Protein AF-0000000086525445 (afdb_homodimer)

Secondary structure (DSSP, 8-state):
--HHHHHHHHHHHHHHHH--S--S--S-HHHHEEEEEHHHHHHHHHHHHHHHHHHHHHHH--/--HHHHHHHHHHHHHHHH--S--S--S-HHHHEEEEEHHHHHHHHHHHHHHHHHHHHHHH--

Sequence (124 aa):
MNKGEFEMLLFAIARIHLNIDTLETRYSDRLDFHDCAVWCIRAALTAAYDAGVIDGRRNASKMNKGEFEMLLFAIARIHLNIDTLETRYSDRLDFHDCAVWCIRAALTAAYDAGVIDGRRNASK

Radius of gyration: 14.58 Å; Cα contacts (8 Å, |Δi|>4): 184; chains: 2; bounding box: 23×47×37 Å

Organism: NCBI:txid488447

pLDDT: mean 94.4, std 4.73, range [73.25, 98.75]

InterPro domains:
  IPR054195 Domain of unknown function DUF6900 [PF21841] (8-53)

Solvent-accessible surface area (backbone atoms only — not comparable to full-atom values): 6579 Å² total; per-residue (Å²): 133,56,70,68,59,47,52,50,51,54,37,50,40,36,32,74,44,57,69,35,90,63,58,65,85,70,91,32,76,75,77,29,43,42,78,37,39,32,64,31,50,47,51,29,34,49,52,28,19,52,52,15,22,53,51,18,30,58,61,53,75,101,132,55,70,66,58,47,52,51,50,54,36,51,40,35,31,74,42,59,68,36,90,62,57,68,84,72,91,33,76,74,78,27,44,42,80,37,40,29,66,30,50,48,51,30,33,50,52,27,19,53,52,15,22,54,52,16,30,59,60,54,74,101

Structure (mmCIF, N/CA/C/O backbone):
data_AF-0000000086525445-model_v1
#
loop_
_entity.id
_entity.type
_entity.pdbx_description
1 polymer 'DUF6900 domain-containing protein'
#
loop_
_atom_site.group_PDB
_atom_site.id
_atom_site.type_symbol
_atom_site.label_atom_id
_atom_site.label_alt_id
_atom_site.label_comp_id
_atom_site.label_asym_id
_atom_site.label_entity_id
_atom_site.label_seq_id
_atom_site.pdbx_PDB_ins_code
_atom_site.Cartn_x
_atom_site.Cartn_y
_atom_site.Cartn_z
_atom_site.occupancy
_atom_site.B_iso_or_equiv
_atom_site.auth_seq_id
_atom_site.auth_comp_id
_atom_site.auth_asym_id
_atom_site.auth_atom_id
_atom_site.pdbx_PDB_model_num
ATOM 1 N N . MET A 1 1 ? -7.625 8.586 14.5 1 86.62 1 MET A N 1
ATOM 2 C CA . MET A 1 1 ? -8.188 7.316 14.039 1 86.62 1 MET A CA 1
ATOM 3 C C . MET A 1 1 ? -7.82 6.184 14.992 1 86.62 1 MET A C 1
ATOM 5 O O . MET A 1 1 ? -6.676 6.082 15.43 1 86.62 1 MET A O 1
ATOM 9 N N . ASN A 1 2 ? -8.898 5.438 15.375 1 90.81 2 ASN A N 1
ATOM 10 C CA . ASN A 1 2 ? -8.617 4.277 16.219 1 90.81 2 ASN A CA 1
ATOM 11 C C . ASN A 1 2 ? -8.094 3.102 15.398 1 90.81 2 ASN A C 1
ATOM 13 O O . ASN A 1 2 ? -8.109 3.145 14.164 1 90.81 2 ASN A O 1
ATOM 17 N N . LYS A 1 3 ? -7.656 2.039 16.094 1 93 3 LYS A N 1
ATOM 18 C CA . LYS A 1 3 ? -7.023 0.894 15.438 1 93 3 LYS A CA 1
ATOM 19 C C . LYS A 1 3 ? -8.008 0.179 14.516 1 93 3 LYS A C 1
ATOM 21 O O . LYS A 1 3 ? -7.633 -0.248 13.422 1 93 3 LYS A O 1
ATOM 26 N N . GLY A 1 4 ? -9.148 0.011 14.961 1 94.88 4 GLY A N 1
ATOM 27 C CA . GLY A 1 4 ? -10.172 -0.646 14.156 1 94.88 4 GLY A CA 1
ATOM 28 C C . GLY A 1 4 ? -10.477 0.09 12.867 1 94.88 4 GLY A C 1
ATOM 29 O O . GLY A 1 4 ? -10.633 -0.53 11.812 1 94.88 4 GLY A O 1
ATOM 30 N N . GLU A 1 5 ? -10.633 1.365 13 1 95.38 5 GLU A N 1
ATOM 31 C CA . GLU A 1 5 ? -10.883 2.211 11.836 1 95.38 5 GLU A CA 1
ATOM 32 C C . GLU A 1 5 ? -9.719 2.15 10.852 1 95.38 5 GLU A C 1
ATOM 34 O O . GLU A 1 5 ? -9.93 2.127 9.633 1 95.38 5 GLU A O 1
ATOM 39 N N . PHE A 1 6 ? -8.578 2.123 11.461 1 96.62 6 PHE A N 1
ATOM 40 C CA . PHE A 1 6 ? -7.359 2.047 10.664 1 96.62 6 PHE A CA 1
ATOM 41 C C . PHE A 1 6 ? -7.289 0.728 9.906 1 96.62 6 PHE A C 1
ATOM 43 O O . PHE A 1 6 ? -7.047 0.715 8.695 1 96.62 6 PHE A O 1
ATOM 50 N N . GLU A 1 7 ? -7.562 -0.372 10.555 1 96.38 7 GLU A N 1
ATOM 51 C CA . GLU A 1 7 ? -7.547 -1.689 9.93 1 96.38 7 GLU A CA 1
ATOM 52 C C . GLU A 1 7 ? -8.602 -1.787 8.828 1 96.38 7 GLU A C 1
ATOM 54 O O . GLU A 1 7 ? -8.352 -2.381 7.777 1 96.38 7 GLU A O 1
ATOM 59 N N . MET A 1 8 ? -9.734 -1.227 9.102 1 96.44 8 MET A N 1
ATOM 60 C CA . MET A 1 8 ? -10.812 -1.248 8.117 1 96.44 8 MET A CA 1
ATOM 61 C C . MET A 1 8 ? -10.422 -0.458 6.867 1 96.44 8 MET A C 1
ATOM 63 O O . MET A 1 8 ? -10.75 -0.855 5.75 1 96.44 8 MET A O 1
ATOM 67 N N . LEU A 1 9 ? -9.75 0.658 7.141 1 97.25 9 LEU A N 1
ATOM 68 C CA . LEU A 1 9 ? -9.281 1.483 6.035 1 97.25 9 LEU A CA 1
ATOM 69 C C . LEU A 1 9 ? -8.289 0.715 5.164 1 97.25 9 LEU A C 1
ATOM 71 O O . LEU A 1 9 ? -8.43 0.681 3.939 1 97.25 9 LEU A O 1
ATOM 75 N N . LEU A 1 10 ? -7.371 0.097 5.84 1 98 10 LEU A N 1
ATOM 76 C CA . LEU A 1 10 ? -6.371 -0.685 5.117 1 98 10 LEU A CA 1
ATOM 77 C C . LEU A 1 10 ? -7.031 -1.817 4.336 1 98 10 LEU A C 1
ATOM 79 O O . LEU A 1 10 ? -6.672 -2.072 3.186 1 98 10 LEU A O 1
ATOM 83 N N . PHE A 1 11 ? -8 -2.432 4.922 1 96.94 11 PHE A N 1
ATOM 84 C CA . PHE A 1 11 ? -8.711 -3.537 4.293 1 96.94 11 PHE A CA 1
ATOM 85 C C . PHE A 1 11 ? -9.469 -3.061 3.061 1 96.94 11 PHE A C 1
ATOM 87 O O . PHE A 1 11 ? -9.453 -3.719 2.02 1 96.94 11 PHE A O 1
ATOM 94 N N . ALA A 1 12 ? -10.109 -1.981 3.227 1 97.94 12 ALA A N 1
ATOM 95 C CA . ALA A 1 12 ? -10.867 -1.422 2.109 1 97.94 12 ALA A CA 1
ATOM 96 C C . ALA A 1 12 ? -9.945 -1.104 0.932 1 97.94 12 ALA A C 1
ATOM 98 O O . ALA A 1 12 ? -10.273 -1.413 -0.217 1 97.94 12 ALA A O 1
ATOM 99 N N . ILE A 1 13 ? -8.828 -0.544 1.19 1 98.44 13 ILE A N 1
ATOM 100 C CA . ILE A 1 13 ? -7.875 -0.19 0.147 1 98.44 13 ILE A CA 1
ATOM 101 C C . ILE A 1 13 ? -7.363 -1.456 -0.538 1 98.44 13 ILE A C 1
ATOM 103 O O . ILE A 1 13 ? -7.328 -1.533 -1.768 1 98.44 13 ILE A O 1
ATOM 107 N N . ALA A 1 14 ? -7.023 -2.438 0.287 1 98.31 14 ALA A N 1
ATOM 108 C CA . ALA A 1 14 ? -6.523 -3.699 -0.252 1 98.31 14 ALA A CA 1
ATOM 109 C C . ALA A 1 14 ? -7.578 -4.383 -1.115 1 98.31 14 ALA A C 1
ATOM 111 O O . ALA A 1 14 ? -7.27 -4.906 -2.188 1 98.31 14 ALA A O 1
ATOM 112 N N . ARG A 1 15 ? -8.789 -4.344 -0.682 1 97.5 15 ARG A N 1
ATOM 113 C CA . ARG A 1 15 ? -9.875 -4.992 -1.406 1 97.5 15 ARG A CA 1
ATOM 114 C C . ARG A 1 15 ? -10.148 -4.293 -2.734 1 97.5 15 ARG A C 1
ATOM 116 O O . ARG A 1 15 ? -10.273 -4.945 -3.771 1 97.5 15 ARG A O 1
ATOM 123 N N . ILE A 1 16 ? -10.188 -3.018 -2.746 1 97.88 16 ILE A N 1
ATOM 124 C CA . ILE A 1 16 ? -10.562 -2.221 -3.908 1 97.88 16 ILE A CA 1
ATOM 125 C C . ILE A 1 16 ? -9.445 -2.27 -4.949 1 97.88 16 ILE A C 1
ATOM 127 O O . ILE A 1 16 ? -9.711 -2.432 -6.145 1 97.88 16 ILE A O 1
ATOM 131 N N . HIS A 1 17 ? -8.195 -2.23 -4.527 1 97.94 17 HIS A N 1
ATOM 132 C CA . HIS A 1 17 ? -7.109 -2.023 -5.477 1 97.94 17 HIS A CA 1
ATOM 133 C C . HIS A 1 17 ? -6.344 -3.316 -5.727 1 97.94 17 HIS A C 1
ATOM 135 O O . HIS A 1 17 ? -5.762 -3.5 -6.797 1 97.94 17 HIS A O 1
ATOM 141 N N . LEU A 1 18 ? -6.352 -4.258 -4.777 1 97.38 18 LEU A N 1
ATOM 142 C CA . LEU A 1 18 ? -5.551 -5.469 -4.891 1 97.38 18 LEU A CA 1
ATOM 143 C C . LEU A 1 18 ? -6.438 -6.707 -4.918 1 97.38 18 LEU A C 1
ATOM 145 O O . LEU A 1 18 ? -5.957 -7.816 -5.164 1 97.38 18 LEU A O 1
ATOM 149 N N . ASN A 1 19 ? -7.727 -6.492 -4.672 1 96.81 19 ASN A N 1
ATOM 150 C CA . ASN A 1 19 ? -8.68 -7.598 -4.637 1 96.81 19 ASN A CA 1
ATOM 151 C C . ASN A 1 19 ? -8.336 -8.602 -3.541 1 96.81 19 ASN A C 1
ATOM 153 O O . ASN A 1 19 ? -8.406 -9.812 -3.76 1 96.81 19 ASN A O 1
ATOM 157 N N . ILE A 1 20 ? -7.883 -8.07 -2.445 1 95.31 20 ILE A N 1
ATOM 158 C CA . ILE A 1 20 ? -7.551 -8.898 -1.291 1 95.31 20 ILE A CA 1
ATOM 159 C C . ILE A 1 20 ? -8.633 -8.758 -0.225 1 95.31 20 ILE A C 1
ATOM 161 O O . ILE A 1 20 ? -8.961 -7.641 0.195 1 95.31 20 ILE A O 1
ATOM 165 N N . ASP A 1 21 ?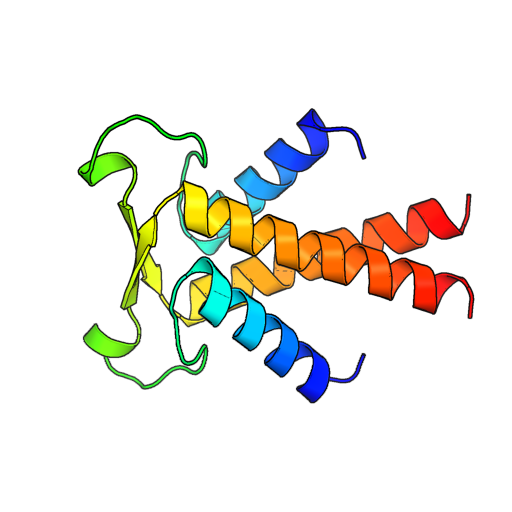 -9.172 -9.812 0.217 1 92.81 21 ASP A N 1
ATOM 166 C CA . ASP A 1 21 ? -10.336 -9.805 1.097 1 92.81 21 ASP A CA 1
ATOM 167 C C . ASP A 1 21 ? -9.93 -9.547 2.545 1 92.81 21 ASP A C 1
ATOM 169 O O . ASP A 1 21 ? -10.719 -9.023 3.334 1 92.81 21 ASP A O 1
ATOM 173 N N . THR A 1 22 ? -8.727 -10.008 2.885 1 93.19 22 THR A N 1
ATOM 174 C CA . THR A 1 22 ? -8.273 -9.812 4.258 1 93.19 22 THR A CA 1
ATOM 175 C C . THR A 1 22 ? -6.758 -9.68 4.312 1 93.19 22 THR A C 1
ATOM 177 O O . THR A 1 22 ? -6.047 -10.281 3.506 1 93.19 22 THR A O 1
ATOM 180 N N . LEU A 1 23 ? -6.344 -8.828 5.301 1 94.19 23 LEU A N 1
ATOM 181 C CA . LEU A 1 23 ? -4.914 -8.633 5.508 1 94.19 23 LEU A CA 1
ATOM 182 C C . LEU A 1 23 ? -4.43 -9.414 6.723 1 94.19 23 LEU A C 1
ATOM 184 O O . LEU A 1 23 ? -3.311 -9.203 7.199 1 94.19 23 LEU A O 1
ATOM 188 N N . GLU A 1 24 ? -5.293 -10.203 7.23 1 93.19 24 GLU A N 1
ATOM 189 C CA . GLU A 1 24 ? -4.926 -11.062 8.352 1 93.19 24 GLU A CA 1
ATOM 190 C C . GLU A 1 24 ? -4.172 -12.305 7.875 1 93.19 24 GLU A C 1
ATOM 192 O O . GLU A 1 24 ? -4.516 -12.891 6.844 1 93.19 24 GLU A O 1
ATOM 197 N N . THR A 1 25 ? -3.16 -12.672 8.703 1 93.69 25 THR A N 1
ATOM 198 C CA . THR A 1 25 ? -2.387 -13.859 8.367 1 93.69 25 THR A CA 1
ATOM 199 C C . THR A 1 25 ? -3.203 -15.125 8.617 1 93.69 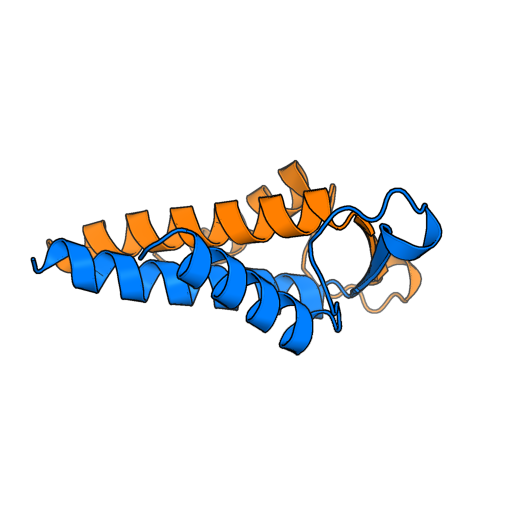25 THR A C 1
ATOM 201 O O . THR A 1 25 ? -3.758 -15.305 9.703 1 93.69 25 THR A O 1
ATOM 204 N N . ARG A 1 26 ? -3.447 -15.977 7.613 1 90.94 26 ARG A N 1
ATOM 205 C CA . ARG A 1 26 ? -4.242 -17.203 7.723 1 90.94 26 ARG A CA 1
ATOM 206 C C . ARG A 1 26 ? -3.344 -18.422 7.859 1 90.94 26 ARG A C 1
ATOM 208 O O . ARG A 1 26 ? -3.836 -19.547 7.969 1 90.94 26 ARG A O 1
ATOM 215 N N . TYR A 1 27 ? -2.088 -18.266 7.902 1 90.38 27 TYR A N 1
ATOM 216 C CA . TYR A 1 27 ? -1.127 -19.359 8.055 1 90.38 27 TYR A CA 1
ATOM 217 C C . TYR A 1 27 ? -1.246 -20.359 6.914 1 90.38 27 TYR A C 1
ATOM 219 O O . TYR A 1 27 ? -1.205 -21.578 7.133 1 90.38 27 TYR A O 1
ATOM 227 N N . SER A 1 28 ? -1.681 -19.859 5.781 1 89.31 28 SER A N 1
ATOM 228 C CA . SER A 1 28 ? -1.722 -20.625 4.543 1 89.31 28 SER A CA 1
ATOM 229 C C . SER A 1 28 ? -0.921 -19.938 3.441 1 89.31 28 SER A C 1
ATOM 231 O O . SER A 1 28 ? -1.174 -18.781 3.113 1 89.31 28 SER A O 1
ATOM 233 N N . ASP A 1 29 ? 0.03 -20.719 2.848 1 84.62 29 ASP A N 1
ATOM 234 C CA . ASP A 1 29 ? 0.899 -20.172 1.812 1 84.62 29 ASP A CA 1
ATOM 235 C C . ASP A 1 29 ? 0.081 -19.594 0.656 1 84.62 29 ASP A C 1
ATOM 237 O O . ASP A 1 29 ? 0.338 -18.484 0.198 1 84.62 29 ASP A O 1
ATOM 241 N N . ARG A 1 30 ? -0.938 -20.328 0.277 1 89.44 30 ARG A N 1
ATOM 242 C CA . ARG A 1 30 ? -1.737 -19.922 -0.875 1 89.44 30 ARG A CA 1
ATOM 243 C C . ARG A 1 30 ? -2.629 -18.734 -0.531 1 89.44 30 ARG A C 1
ATOM 245 O O . ARG A 1 30 ? -2.91 -17.891 -1.389 1 89.44 30 ARG A O 1
ATOM 252 N N . LEU A 1 31 ? -2.975 -18.734 0.73 1 90.31 31 LEU A N 1
ATOM 253 C CA . LEU A 1 31 ? -3.926 -17.703 1.133 1 90.31 31 LEU A CA 1
ATOM 254 C C . LEU A 1 31 ? -3.199 -16.438 1.593 1 90.31 31 LEU A C 1
ATOM 256 O O . LEU A 1 31 ? -3.777 -15.352 1.599 1 90.31 31 LEU A O 1
ATOM 260 N N . ASP A 1 32 ? -1.978 -16.578 1.933 1 95.31 32 ASP A N 1
ATOM 261 C CA . ASP A 1 32 ? -1.241 -15.445 2.502 1 95.31 32 ASP A CA 1
ATOM 262 C C . ASP A 1 32 ? -0.434 -14.719 1.428 1 95.31 32 ASP A C 1
ATOM 264 O O . ASP A 1 32 ? 0.074 -13.625 1.662 1 95.31 32 ASP A O 1
ATOM 268 N N . PHE A 1 33 ? -0.441 -15.398 0.175 1 95.5 33 PHE A N 1
ATOM 269 C CA . PHE A 1 33 ? 0.315 -14.812 -0.925 1 95.5 33 PHE A CA 1
ATOM 270 C C . PHE A 1 33 ? -0.606 -14.453 -2.084 1 95.5 33 PHE A C 1
ATOM 272 O O . PHE A 1 33 ? -1.415 -15.273 -2.52 1 95.5 33 PHE A O 1
ATOM 279 N N . HIS A 1 34 ? -0.447 -13.203 -2.57 1 95.12 34 HIS A N 1
ATOM 280 C CA . HIS A 1 34 ? -1.293 -12.656 -3.627 1 95.12 34 HIS A CA 1
ATOM 281 C C . HIS A 1 34 ? -0.455 -12.109 -4.773 1 95.12 34 HIS A C 1
ATOM 283 O O . HIS A 1 34 ? 0.575 -11.469 -4.543 1 95.12 34 HIS A O 1
ATOM 289 N N . ASP A 1 35 ? -0.973 -12.367 -5.941 1 94.31 35 ASP A N 1
ATOM 290 C CA . ASP A 1 35 ? -0.357 -11.789 -7.137 1 94.31 35 ASP A CA 1
ATOM 291 C C . ASP A 1 35 ? -0.899 -10.391 -7.418 1 94.31 35 ASP A C 1
ATOM 293 O O . ASP A 1 35 ? -2.051 -10.242 -7.828 1 94.31 35 ASP A O 1
ATOM 297 N N . CYS A 1 36 ? -0.058 -9.43 -7.199 1 94.75 36 CYS A N 1
ATOM 298 C CA . CYS A 1 36 ? -0.475 -8.039 -7.34 1 94.75 36 CYS A CA 1
ATOM 299 C C . CYS A 1 36 ? 0.28 -7.355 -8.477 1 94.75 36 CYS A C 1
ATOM 301 O O . CYS A 1 36 ? 1.497 -7.504 -8.594 1 94.75 36 CYS A O 1
ATOM 303 N N . ALA A 1 37 ? -0.479 -6.637 -9.297 1 95.62 37 ALA A N 1
ATOM 304 C CA . ALA A 1 37 ? 0.125 -5.871 -10.383 1 95.62 37 ALA A CA 1
ATOM 305 C C . ALA A 1 37 ? 0.759 -4.586 -9.852 1 95.62 37 ALA A C 1
ATOM 307 O O . ALA A 1 37 ? 0.223 -3.947 -8.945 1 95.62 37 ALA A O 1
ATOM 308 N N . VAL A 1 38 ? 1.83 -4.156 -10.547 1 95.31 38 VAL A N 1
ATOM 309 C CA . VAL A 1 38 ? 2.564 -2.977 -10.109 1 95.31 38 VAL A CA 1
ATOM 310 C C . VAL A 1 38 ? 1.63 -1.77 -10.078 1 95.31 38 VAL A C 1
ATOM 312 O O . VAL A 1 38 ? 1.698 -0.948 -9.156 1 95.31 38 VAL A O 1
ATOM 315 N N . TRP A 1 39 ? 0.724 -1.584 -11.07 1 96.31 39 TRP A N 1
ATOM 316 C CA . TRP A 1 39 ? -0.17 -0.431 -11.109 1 96.31 39 TRP A CA 1
ATOM 317 C C . TRP A 1 39 ? -1.221 -0.521 -10.008 1 96.31 39 TRP A C 1
ATOM 319 O O . TRP A 1 39 ? -1.668 0.502 -9.484 1 96.31 39 TRP A O 1
ATOM 329 N N . CYS A 1 40 ? -1.564 -1.717 -9.602 1 97.62 40 CYS A N 1
ATOM 330 C CA . CYS A 1 40 ? -2.494 -1.897 -8.492 1 97.62 40 CYS A CA 1
ATOM 331 C C . CYS A 1 40 ? -1.83 -1.554 -7.168 1 97.62 40 CYS A C 1
ATOM 333 O O . CYS A 1 40 ? -2.438 -0.902 -6.316 1 97.62 40 CYS A O 1
ATOM 335 N N . ILE A 1 41 ? -0.588 -1.943 -7.012 1 97.81 41 ILE A N 1
ATOM 336 C CA . ILE A 1 41 ? 0.166 -1.649 -5.797 1 97.81 41 ILE A CA 1
ATOM 337 C C . ILE A 1 41 ? 0.354 -0.14 -5.66 1 97.81 41 ILE A C 1
ATOM 339 O O . ILE A 1 41 ? 0.136 0.423 -4.582 1 97.81 41 ILE A O 1
ATOM 343 N N . ARG A 1 42 ? 0.694 0.45 -6.777 1 98.06 42 ARG A N 1
ATOM 344 C CA . ARG A 1 42 ? 0.851 1.901 -6.785 1 98.06 42 ARG A CA 1
ATOM 345 C C . ARG A 1 42 ? -0.441 2.594 -6.367 1 98.06 42 ARG A C 1
ATOM 347 O O . ARG A 1 42 ? -0.419 3.512 -5.543 1 98.06 42 ARG A O 1
ATOM 354 N N . ALA A 1 43 ? -1.523 2.17 -6.871 1 98.25 43 ALA A N 1
ATOM 355 C CA . ALA A 1 43 ? -2.826 2.74 -6.543 1 98.25 43 ALA A CA 1
ATOM 356 C C . ALA A 1 43 ? -3.156 2.533 -5.066 1 98.25 43 ALA A C 1
ATOM 358 O O . ALA A 1 43 ? -3.664 3.441 -4.402 1 98.25 43 ALA A O 1
ATOM 359 N N . ALA A 1 44 ? -2.812 1.377 -4.598 1 98.75 44 ALA A N 1
ATOM 360 C CA . ALA A 1 44 ? -3.082 1.05 -3.197 1 98.75 44 ALA A CA 1
ATOM 361 C C . ALA A 1 44 ? -2.262 1.933 -2.262 1 98.75 44 ALA A C 1
ATOM 363 O O . ALA A 1 44 ? -2.797 2.496 -1.303 1 98.75 44 ALA A O 1
ATOM 364 N N . LEU A 1 45 ? -1.008 2.074 -2.533 1 98.62 45 LEU A N 1
ATOM 365 C CA . LEU A 1 45 ? -0.13 2.896 -1.709 1 98.62 45 LEU A CA 1
ATOM 366 C C . LEU A 1 45 ? -0.547 4.363 -1.767 1 98.62 45 LEU A C 1
ATOM 368 O O . LEU A 1 45 ? -0.536 5.055 -0.748 1 98.62 45 LEU A O 1
ATOM 372 N N . THR A 1 46 ? -0.956 4.809 -2.947 1 98.44 46 THR A N 1
ATOM 373 C CA . THR A 1 46 ? -1.434 6.176 -3.115 1 98.44 46 THR A CA 1
ATOM 374 C C . THR A 1 46 ? -2.682 6.422 -2.273 1 98.44 46 THR A C 1
ATOM 376 O O . THR A 1 46 ? -2.781 7.434 -1.579 1 98.44 46 THR A O 1
ATOM 379 N N . ALA A 1 47 ? -3.604 5.516 -2.338 1 98.62 47 ALA A N 1
ATOM 380 C CA . ALA A 1 47 ? -4.84 5.633 -1.567 1 98.62 47 ALA A CA 1
ATOM 381 C C . ALA A 1 47 ? -4.547 5.691 -0.071 1 98.62 47 ALA A C 1
ATOM 383 O O . ALA A 1 47 ? -5.16 6.48 0.656 1 98.62 47 ALA A O 1
ATOM 384 N N . ALA A 1 48 ? -3.639 4.871 0.361 1 98.56 48 ALA A N 1
ATOM 385 C CA . ALA A 1 48 ? -3.262 4.867 1.771 1 98.56 48 ALA A CA 1
ATOM 386 C C . ALA A 1 48 ? -2.625 6.195 2.174 1 98.56 48 ALA A C 1
ATOM 388 O O . ALA A 1 48 ? -2.961 6.758 3.217 1 98.56 48 ALA A O 1
ATOM 389 N N . TYR A 1 49 ? -1.741 6.66 1.371 1 98 49 TYR A N 1
ATOM 390 C CA . TYR A 1 49 ? -1.09 7.945 1.612 1 98 49 TYR A CA 1
ATOM 391 C C . TYR A 1 49 ? -2.115 9.07 1.697 1 98 49 TYR A C 1
ATOM 393 O O . TYR A 1 49 ? -2.086 9.875 2.631 1 98 49 TYR A O 1
ATOM 401 N N . ASP A 1 50 ? -3.041 9.125 0.758 1 97.81 50 ASP A N 1
ATOM 402 C CA . ASP A 1 50 ? -4.07 10.156 0.725 1 97.81 50 ASP A CA 1
ATOM 403 C C . ASP A 1 50 ? -4.941 10.102 1.979 1 97.81 50 ASP A C 1
ATOM 405 O O . ASP A 1 50 ? -5.285 11.148 2.545 1 97.81 50 ASP A O 1
ATOM 409 N N . ALA A 1 51 ? -5.27 8.953 2.363 1 97.75 51 ALA A N 1
ATOM 410 C CA . ALA A 1 51 ? -6.047 8.797 3.59 1 97.75 51 ALA A CA 1
ATOM 411 C C . ALA A 1 51 ? -5.277 9.32 4.801 1 97.75 51 ALA A C 1
ATOM 413 O O . ALA A 1 51 ? -5.855 9.945 5.688 1 97.75 51 ALA A O 1
ATOM 414 N N . GLY A 1 52 ? -3.963 9.062 4.836 1 97.62 52 GLY A N 1
ATOM 415 C CA . GLY A 1 52 ? -3.119 9.594 5.895 1 97.62 52 GLY A CA 1
ATOM 416 C C . GLY A 1 52 ? -3.062 11.109 5.91 1 97.62 52 GLY A C 1
ATOM 417 O O . GLY A 1 52 ? -3.125 11.727 6.973 1 97.62 52 GLY A O 1
ATOM 418 N N . VAL A 1 53 ? -2.922 11.664 4.734 1 96.62 53 VAL A N 1
ATOM 419 C CA . VAL A 1 53 ? -2.863 13.117 4.613 1 96.62 53 VAL A CA 1
ATOM 420 C C . VAL A 1 53 ? -4.129 13.734 5.203 1 96.62 53 VAL A C 1
ATOM 422 O O . VAL A 1 53 ? -4.055 14.703 5.965 1 96.62 53 VAL A O 1
ATOM 425 N N . ILE A 1 54 ? -5.27 13.156 4.84 1 95.62 54 ILE A N 1
ATOM 426 C CA . ILE A 1 54 ? -6.555 13.656 5.316 1 95.62 54 ILE A CA 1
ATOM 427 C C . ILE A 1 54 ? -6.617 13.555 6.84 1 95.62 54 ILE A C 1
ATOM 429 O O . ILE A 1 54 ? -7.02 14.508 7.512 1 95.62 54 ILE A O 1
ATOM 433 N N . ASP A 1 55 ? -6.211 12.469 7.395 1 95.06 55 ASP A N 1
ATOM 434 C CA . ASP A 1 55 ? -6.23 12.26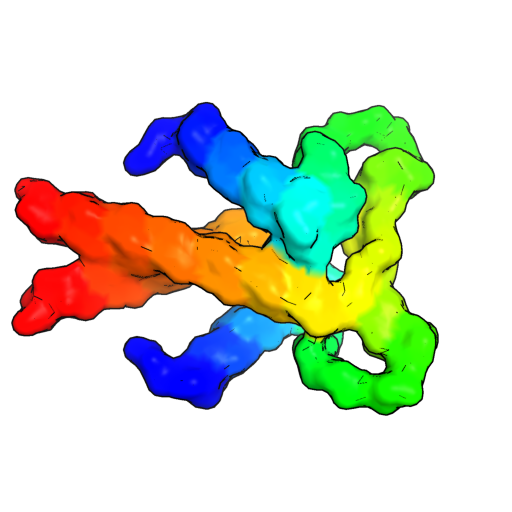6 8.844 1 95.06 55 ASP A CA 1
ATOM 435 C C . ASP A 1 55 ? -5.242 13.195 9.539 1 95.06 55 ASP A C 1
ATOM 437 O O . ASP A 1 55 ? -5.531 13.727 10.617 1 95.06 55 ASP A O 1
ATOM 441 N N . GLY A 1 56 ? -4.09 13.352 8.969 1 94 56 GLY A N 1
ATOM 442 C CA . GLY A 1 56 ? -3.096 14.258 9.523 1 94 56 GLY A CA 1
ATOM 443 C C . GLY A 1 56 ? -3.578 15.695 9.617 1 94 56 GLY A C 1
ATOM 444 O O . GLY A 1 56 ? -3.361 16.359 10.625 1 94 56 GLY A O 1
ATOM 445 N N . ARG A 1 57 ? -4.199 16.141 8.523 1 93.25 57 ARG A N 1
ATOM 446 C CA . ARG A 1 57 ? -4.734 17.5 8.5 1 93.25 57 ARG A CA 1
ATOM 447 C C . ARG A 1 57 ? -5.805 17.688 9.57 1 93.25 57 ARG A C 1
ATOM 449 O O . ARG A 1 57 ? -5.852 18.719 10.242 1 93.25 57 ARG A O 1
ATOM 456 N N . ARG A 1 58 ? -6.633 16.672 9.664 1 91.69 58 ARG A N 1
ATOM 457 C CA . ARG A 1 58 ? -7.723 16.719 10.633 1 91.69 58 ARG A CA 1
ATOM 458 C C . ARG A 1 58 ? -7.18 16.797 12.055 1 91.69 58 ARG A C 1
ATOM 460 O O . ARG A 1 58 ? -7.73 17.516 12.898 1 91.69 58 ARG A O 1
ATOM 467 N N . ASN A 1 59 ? -6.094 16.109 12.336 1 88.5 59 ASN A N 1
ATOM 468 C C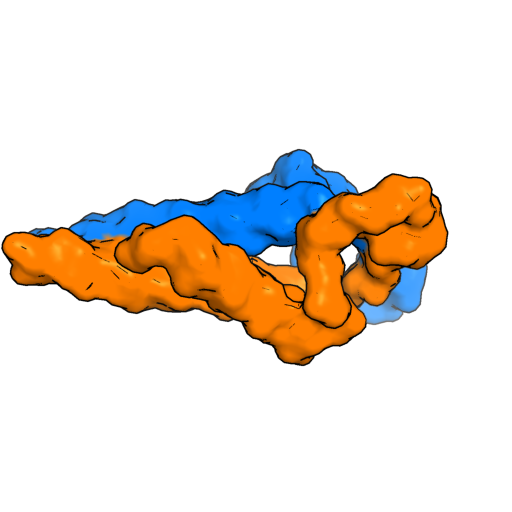A . ASN A 1 59 ? -5.539 16.031 13.68 1 88.5 59 ASN A CA 1
ATOM 469 C C . ASN A 1 59 ? -4.645 17.234 13.984 1 88.5 59 ASN A C 1
ATOM 471 O O . ASN A 1 59 ? -4.367 17.531 15.148 1 88.5 59 ASN A O 1
ATOM 475 N N . ALA A 1 60 ? -4.184 17.797 12.898 1 86.19 60 ALA A N 1
ATOM 476 C CA . ALA A 1 60 ? -3.371 18.984 13.102 1 86.19 60 ALA A CA 1
ATOM 477 C C . ALA A 1 60 ? -4.242 20.188 13.477 1 86.19 60 ALA A C 1
ATOM 479 O O . ALA A 1 60 ? -3.775 21.109 14.141 1 86.19 60 ALA A O 1
ATOM 480 N N . SER A 1 61 ? -5.398 20.25 12.969 1 80 61 SER A N 1
ATOM 481 C CA . SER A 1 61 ? -6.305 21.359 13.258 1 80 61 SER A CA 1
ATOM 482 C C . SER A 1 61 ? -6.906 21.219 14.656 1 80 61 SER A C 1
ATOM 484 O O . SER A 1 61 ? -7.531 22.156 15.156 1 80 61 SER A O 1
ATOM 486 N N . LYS A 1 62 ? -6.727 20.094 15.242 1 73.38 62 LYS A N 1
ATOM 487 C CA . LYS A 1 62 ? -7.293 19.953 16.578 1 73.38 62 LYS A CA 1
ATOM 488 C C . LYS A 1 62 ? -6.281 20.359 17.656 1 73.38 62 LYS A C 1
ATOM 490 O O . LYS A 1 62 ? -6.633 21.047 18.609 1 73.38 62 LYS A O 1
ATOM 495 N N . MET B 1 1 ? 4.25 18.109 -0.761 1 86.75 1 MET B N 1
ATOM 496 C CA . MET B 1 1 ? 5.117 17.156 -1.453 1 86.75 1 MET B CA 1
ATOM 497 C C . MET B 1 1 ? 4.898 17.219 -2.961 1 86.75 1 MET B C 1
ATOM 499 O O . MET B 1 1 ? 3.76 17.281 -3.426 1 86.75 1 MET B O 1
ATOM 503 N N . ASN B 1 2 ? 6.07 17.328 -3.662 1 90.88 2 ASN B N 1
ATOM 504 C CA . ASN B 1 2 ? 5.957 17.297 -5.117 1 90.88 2 ASN B CA 1
ATOM 505 C C . ASN B 1 2 ? 5.789 15.883 -5.645 1 90.88 2 ASN B C 1
ATOM 507 O O . ASN B 1 2 ? 5.938 14.914 -4.891 1 90.88 2 ASN B O 1
ATOM 511 N N . LYS B 1 3 ? 5.496 15.758 -6.941 1 93.06 3 LYS B N 1
ATOM 512 C CA . LYS B 1 3 ? 5.199 14.469 -7.555 1 93.06 3 LYS B CA 1
ATOM 513 C C . LYS B 1 3 ? 6.406 13.531 -7.484 1 93.06 3 LYS B C 1
ATOM 515 O O . LYS B 1 3 ? 6.262 12.336 -7.234 1 93.06 3 LYS B O 1
ATOM 520 N N . GLY B 1 4 ? 7.5 14.031 -7.766 1 94.88 4 GLY B N 1
ATOM 521 C CA . GLY B 1 4 ? 8.719 13.234 -7.715 1 94.88 4 GLY B CA 1
ATOM 522 C C . GLY B 1 4 ? 9.008 12.672 -6.336 1 94.88 4 GLY B C 1
ATOM 523 O O . GLY B 1 4 ? 9.398 11.516 -6.203 1 94.88 4 GLY B O 1
ATOM 524 N N . GLU B 1 5 ? 8.875 13.523 -5.383 1 95.38 5 GLU B N 1
ATOM 525 C CA . GLU B 1 5 ? 9.07 13.109 -3.996 1 95.38 5 GLU B CA 1
ATOM 526 C C . GLU B 1 5 ? 8.062 12.039 -3.596 1 95.38 5 GLU B C 1
ATOM 528 O O . GLU B 1 5 ? 8.398 11.094 -2.881 1 95.38 5 GLU B O 1
ATOM 533 N N . PHE B 1 6 ? 6.891 12.273 -4.094 1 96.56 6 PHE B N 1
ATOM 534 C CA . PHE B 1 6 ? 5.809 11.336 -3.82 1 96.56 6 PHE B CA 1
ATOM 535 C C . PHE B 1 6 ? 6.102 9.977 -4.441 1 96.56 6 PHE B C 1
ATOM 537 O O . PHE B 1 6 ? 6.004 8.945 -3.77 1 96.56 6 PHE B O 1
ATOM 544 N N . GLU B 1 7 ? 6.512 9.938 -5.68 1 96.44 7 GLU B N 1
ATOM 545 C CA . GLU B 1 7 ? 6.844 8.695 -6.367 1 96.44 7 GLU B CA 1
ATOM 546 C C . GLU B 1 7 ? 8.008 7.98 -5.691 1 96.44 7 GLU B C 1
ATOM 548 O O . GLU B 1 7 ? 8.008 6.754 -5.578 1 96.44 7 GLU B O 1
ATOM 553 N N . MET B 1 8 ? 8.969 8.75 -5.285 1 96.44 8 MET B N 1
ATOM 554 C CA . MET B 1 8 ? 10.133 8.172 -4.605 1 96.44 8 MET B CA 1
ATOM 555 C C . MET B 1 8 ? 9.727 7.527 -3.287 1 96.44 8 MET B C 1
ATOM 557 O O . MET B 1 8 ? 10.25 6.473 -2.918 1 96.44 8 MET B O 1
ATOM 561 N N . LEU B 1 9 ? 8.805 8.227 -2.621 1 97.25 9 LEU B N 1
ATOM 562 C CA . LEU B 1 9 ? 8.297 7.691 -1.362 1 97.25 9 LEU B CA 1
ATOM 563 C C . LEU B 1 9 ? 7.594 6.359 -1.58 1 97.25 9 LEU B C 1
ATOM 565 O O . LEU B 1 9 ? 7.871 5.383 -0.879 1 97.25 9 LEU B O 1
ATOM 569 N N . LEU B 1 10 ? 6.762 6.363 -2.582 1 98.06 10 LEU B N 1
ATOM 570 C CA . LEU B 1 10 ? 6.035 5.141 -2.898 1 98.06 10 LEU B CA 1
ATOM 571 C C . LEU B 1 10 ? 6.996 4.02 -3.285 1 98.06 10 LEU B C 1
ATOM 573 O O . LEU B 1 10 ? 6.828 2.877 -2.854 1 98.06 10 LEU B O 1
ATOM 577 N N . PHE B 1 11 ? 7.992 4.363 -4.004 1 96.94 11 PHE B N 1
ATOM 578 C CA . PHE B 1 11 ? 8.977 3.387 -4.449 1 96.94 11 PHE B CA 1
ATOM 579 C C . PHE B 1 11 ? 9.75 2.824 -3.262 1 96.94 11 PHE B C 1
ATOM 581 O O . PHE B 1 11 ? 9.984 1.615 -3.182 1 96.94 11 PHE B O 1
ATOM 588 N N . ALA B 1 12 ? 10.141 3.682 -2.432 1 98 12 ALA B N 1
ATOM 589 C CA . ALA B 1 12 ? 10.875 3.252 -1.247 1 98 12 ALA B CA 1
ATOM 590 C C . ALA B 1 12 ? 10.047 2.287 -0.403 1 98 12 ALA B C 1
ATOM 592 O O . ALA B 1 12 ? 10.555 1.261 0.054 1 98 12 ALA B O 1
ATOM 593 N N . ILE B 1 13 ? 8.812 2.57 -0.221 1 98.44 13 ILE B N 1
ATOM 594 C CA . ILE B 1 13 ? 7.922 1.728 0.572 1 98.44 13 ILE B CA 1
ATOM 595 C C . ILE B 1 13 ? 7.762 0.367 -0.103 1 98.44 13 ILE B C 1
ATOM 597 O O . ILE B 1 13 ? 7.879 -0.674 0.548 1 98.44 13 ILE B O 1
ATOM 601 N N . ALA B 1 14 ? 7.555 0.418 -1.405 1 98.38 14 ALA B N 1
ATOM 602 C CA . ALA B 1 14 ? 7.391 -0.821 -2.16 1 98.38 14 ALA B CA 1
ATOM 603 C C . ALA B 1 14 ? 8.648 -1.675 -2.094 1 98.38 14 ALA B C 1
ATOM 605 O O . ALA B 1 14 ? 8.578 -2.895 -1.92 1 98.38 14 ALA B O 1
ATOM 606 N N . ARG B 1 15 ? 9.781 -1.053 -2.191 1 97.56 15 ARG B N 1
ATOM 607 C CA . ARG B 1 15 ? 11.047 -1.768 -2.174 1 97.56 15 ARG B CA 1
ATOM 608 C C . ARG B 1 15 ? 11.312 -2.391 -0.805 1 97.56 15 ARG B C 1
ATOM 610 O O . ARG B 1 15 ? 11.672 -3.564 -0.71 1 97.56 15 ARG B O 1
ATOM 617 N N . ILE B 1 16 ? 11.078 -1.701 0.226 1 97.88 16 ILE B N 1
ATOM 618 C CA . ILE B 1 16 ? 11.398 -2.113 1.587 1 97.88 16 ILE B CA 1
ATOM 619 C C . ILE B 1 16 ? 10.438 -3.209 2.037 1 97.88 16 ILE B C 1
ATOM 621 O O . ILE B 1 16 ? 10.859 -4.203 2.633 1 97.88 16 ILE B O 1
ATOM 625 N N . HIS B 1 17 ? 9.172 -3.107 1.69 1 98 17 HIS B N 1
ATOM 626 C CA . HIS B 1 17 ? 8.18 -3.98 2.299 1 98 17 HIS B CA 1
ATOM 627 C C . HIS B 1 17 ? 7.727 -5.062 1.322 1 98 17 HIS B C 1
ATOM 629 O O . HIS B 1 17 ? 7.309 -6.145 1.739 1 98 17 HIS B O 1
ATOM 635 N N . LEU B 1 18 ? 7.836 -4.812 0.015 1 97.44 18 LEU B N 1
ATOM 636 C CA . LEU B 1 18 ? 7.32 -5.746 -0.98 1 97.44 18 LEU B CA 1
ATOM 637 C C . LEU B 1 18 ? 8.445 -6.277 -1.863 1 97.44 18 LEU B C 1
ATOM 639 O O . LEU B 1 18 ? 8.234 -7.188 -2.666 1 97.44 18 LEU B O 1
ATOM 643 N N . ASN B 1 19 ? 9.633 -5.703 -1.699 1 96.88 19 ASN B N 1
ATOM 644 C CA . ASN B 1 19 ? 10.781 -6.086 -2.508 1 96.88 19 ASN B CA 1
ATOM 645 C C . ASN B 1 19 ? 10.539 -5.832 -3.992 1 96.88 19 ASN B C 1
ATOM 647 O O . ASN B 1 19 ? 10.891 -6.66 -4.832 1 96.88 19 ASN B O 1
ATOM 651 N N . ILE B 1 20 ? 9.867 -4.754 -4.246 1 95.25 20 ILE B N 1
ATOM 652 C CA . ILE B 1 20 ? 9.586 -4.352 -5.621 1 95.25 20 ILE B CA 1
ATOM 653 C C . ILE B 1 20 ? 10.492 -3.184 -6.012 1 95.25 20 ILE B C 1
ATOM 655 O O . ILE B 1 20 ? 10.523 -2.162 -5.32 1 95.25 20 ILE B O 1
ATOM 659 N N . ASP B 1 21 ? 11.188 -3.297 -7.062 1 92.81 21 ASP B N 1
ATOM 660 C CA . ASP B 1 21 ? 12.219 -2.336 -7.438 1 92.81 21 ASP B CA 1
ATOM 661 C C . ASP B 1 21 ? 11.609 -1.112 -8.117 1 92.81 21 ASP B C 1
ATOM 663 O O . ASP B 1 21 ? 12.172 -0.017 -8.055 1 92.81 21 ASP B O 1
ATOM 667 N N . THR B 1 22 ? 10.5 -1.357 -8.836 1 93.12 22 THR B N 1
ATOM 668 C CA . THR B 1 22 ? 9.867 -0.24 -9.531 1 93.12 22 THR B CA 1
ATOM 669 C C . THR B 1 22 ? 8.352 -0.441 -9.617 1 93.12 22 THR B C 1
ATOM 671 O O . THR B 1 22 ? 7.879 -1.574 -9.703 1 93.12 22 THR B O 1
ATOM 674 N N . LEU B 1 23 ? 7.672 0.741 -9.539 1 94 23 LEU B N 1
ATOM 675 C CA . LEU B 1 23 ? 6.219 0.717 -9.664 1 94 23 LEU B CA 1
ATOM 676 C C . LEU B 1 23 ? 5.781 1.161 -11.055 1 94 23 LEU B C 1
ATOM 678 O O . LEU B 1 23 ? 4.598 1.433 -11.281 1 94 23 LEU B O 1
ATOM 682 N N . GLU B 1 24 ? 6.734 1.307 -11.891 1 93 24 GLU B N 1
ATOM 683 C CA . GLU B 1 24 ? 6.434 1.656 -13.273 1 93 24 GLU B CA 1
ATOM 684 C C . GLU B 1 24 ? 6.012 0.427 -14.078 1 93 24 GLU B C 1
ATOM 686 O O . GLU B 1 24 ? 6.59 -0.651 -13.914 1 93 24 GLU B O 1
ATOM 691 N N . THR B 1 25 ? 5.004 0.682 -14.938 1 93.31 25 THR B N 1
ATOM 692 C CA . THR B 1 25 ? 4.535 -0.411 -15.781 1 93.31 25 THR B CA 1
ATOM 693 C C . THR B 1 25 ? 5.559 -0.728 -16.875 1 93.31 25 THR B C 1
ATOM 695 O O . THR B 1 25 ? 5.996 0.166 -17.594 1 93.31 25 THR B O 1
ATOM 698 N N . ARG B 1 26 ? 6.09 -1.953 -16.969 1 90.5 26 ARG B N 1
ATOM 699 C CA . ARG B 1 26 ? 7.098 -2.359 -17.938 1 90.5 26 ARG B CA 1
ATOM 700 C C . ARG B 1 26 ? 6.465 -3.117 -19.094 1 90.5 26 ARG B C 1
ATOM 702 O O . ARG B 1 26 ? 7.164 -3.555 -20.016 1 90.5 26 ARG B O 1
ATOM 709 N N . TYR B 1 27 ? 5.215 -3.266 -19.156 1 89.44 27 TYR B N 1
ATOM 710 C CA . TYR B 1 27 ? 4.492 -3.943 -20.219 1 89.44 27 TYR B CA 1
ATOM 711 C C . TYR B 1 27 ? 4.941 -5.395 -20.344 1 89.44 27 TYR B C 1
ATOM 713 O O . TYR B 1 27 ? 5.137 -5.895 -21.453 1 89.44 27 TYR B O 1
ATOM 721 N N . SER B 1 28 ? 5.375 -5.938 -19.234 1 88.94 28 SER B N 1
ATOM 722 C CA . SER B 1 28 ? 5.707 -7.355 -19.125 1 88.94 28 SER B CA 1
ATOM 723 C C . SER B 1 28 ? 4.895 -8.031 -18.031 1 88.94 28 SER B C 1
ATOM 725 O O . SER B 1 28 ? 4.922 -7.602 -16.875 1 88.94 28 SER B O 1
ATOM 727 N N . ASP B 1 29 ? 4.219 -9.133 -18.422 1 84.12 29 ASP B N 1
ATOM 728 C CA . ASP B 1 29 ? 3.363 -9.844 -17.469 1 84.12 29 ASP B CA 1
ATOM 729 C C . ASP B 1 29 ? 4.156 -10.305 -16.25 1 84.12 29 ASP B C 1
ATOM 731 O O . ASP B 1 29 ? 3.713 -10.125 -15.117 1 84.12 29 ASP B O 1
ATOM 735 N N . ARG B 1 30 ? 5.328 -10.781 -16.516 1 88.94 30 ARG B N 1
ATOM 736 C CA . ARG B 1 30 ? 6.137 -11.328 -15.438 1 88.94 30 ARG B CA 1
ATOM 737 C C . ARG B 1 30 ? 6.73 -10.227 -14.578 1 88.94 30 ARG B C 1
ATOM 739 O O . ARG B 1 30 ? 6.918 -10.398 -13.367 1 88.94 30 ARG B O 1
ATOM 746 N N . LEU B 1 31 ? 6.965 -9.133 -15.266 1 89.94 31 LEU B N 1
ATOM 747 C CA . LEU B 1 31 ? 7.645 -8.047 -14.555 1 89.94 31 LEU B CA 1
ATOM 748 C C . LEU B 1 31 ? 6.637 -7.133 -13.867 1 89.94 31 LEU B C 1
ATOM 750 O O . LEU B 1 31 ? 6.98 -6.418 -12.922 1 89.94 31 LEU B O 1
ATOM 754 N N . ASP B 1 32 ? 5.426 -7.188 -14.297 1 95.12 32 ASP B N 1
ATOM 755 C CA . ASP B 1 32 ? 4.426 -6.254 -13.789 1 95.12 32 ASP B CA 1
ATOM 756 C C . ASP B 1 32 ? 3.609 -6.887 -12.664 1 95.12 32 ASP B C 1
ATOM 758 O O . ASP B 1 32 ? 2.869 -6.195 -11.961 1 95.12 32 ASP B O 1
ATOM 762 N N . PHE B 1 33 ? 3.879 -8.273 -12.492 1 95.31 33 PHE B N 1
ATOM 763 C CA . PHE B 1 33 ? 3.143 -9 -11.461 1 95.31 33 PHE B CA 1
ATOM 764 C C . PHE B 1 33 ? 4.09 -9.531 -10.391 1 95.31 33 PHE B C 1
ATOM 766 O O . PHE B 1 33 ? 5.102 -10.156 -10.703 1 95.31 33 PHE B O 1
ATOM 773 N N . HIS B 1 34 ? 3.703 -9.266 -9.117 1 95.12 34 HIS B N 1
ATOM 774 C CA . HIS B 1 34 ? 4.523 -9.633 -7.973 1 95.12 34 HIS B CA 1
ATOM 775 C C . HIS B 1 34 ? 3.717 -10.422 -6.945 1 95.12 34 HIS B C 1
ATOM 777 O O . HIS B 1 34 ? 2.557 -10.102 -6.684 1 95.12 34 HIS B O 1
ATOM 783 N N . ASP B 1 35 ? 4.422 -11.391 -6.41 1 94.31 35 ASP B N 1
ATOM 784 C CA . ASP B 1 35 ? 3.828 -12.164 -5.32 1 94.31 35 ASP B CA 1
ATOM 785 C C . ASP B 1 35 ? 4.098 -11.5 -3.969 1 94.31 35 ASP B C 1
ATOM 787 O O . ASP B 1 35 ? 5.227 -11.516 -3.479 1 94.31 35 ASP B O 1
ATOM 791 N N . CYS B 1 36 ? 3.049 -10.961 -3.408 1 94.88 36 CYS B N 1
ATOM 792 C CA . CYS B 1 36 ? 3.182 -10.219 -2.162 1 94.88 36 CYS B CA 1
ATOM 793 C C . CYS B 1 36 ? 2.43 -10.906 -1.031 1 94.88 36 CYS B C 1
ATOM 795 O O . CYS B 1 36 ? 1.291 -11.344 -1.212 1 94.88 36 CYS B O 1
ATOM 797 N N . ALA B 1 37 ? 3.109 -11.016 0.12 1 95.81 37 ALA B N 1
ATOM 798 C CA . ALA B 1 37 ? 2.48 -11.586 1.308 1 95.81 37 ALA B CA 1
ATOM 799 C C . ALA B 1 37 ? 1.538 -10.586 1.968 1 95.81 37 ALA B C 1
ATOM 801 O O . ALA B 1 37 ? 1.825 -9.391 2.004 1 95.81 37 ALA B O 1
ATOM 802 N N . VAL B 1 38 ? 0.499 -11.141 2.598 1 95.44 38 VAL B N 1
ATOM 803 C CA . VAL B 1 38 ? -0.511 -10.289 3.213 1 95.44 38 VAL B CA 1
ATOM 804 C C . VAL B 1 38 ? 0.142 -9.391 4.262 1 95.44 38 VAL B C 1
ATOM 806 O O . VAL B 1 38 ? -0.198 -8.203 4.375 1 95.44 38 VAL B O 1
ATOM 809 N N . TRP B 1 39 ? 1.105 -9.891 5.094 1 96.44 39 TRP B N 1
ATOM 810 C CA . TRP B 1 39 ? 1.735 -9.086 6.137 1 96.44 39 TRP B CA 1
ATOM 811 C C . TRP B 1 39 ? 2.652 -8.023 5.531 1 96.44 39 TRP B C 1
ATOM 813 O O . TRP B 1 39 ? 2.822 -6.945 6.098 1 96.44 39 TRP B O 1
ATOM 823 N N . CYS B 1 40 ? 3.188 -8.289 4.371 1 97.75 40 CYS B N 1
ATOM 824 C CA . CYS B 1 40 ? 4.004 -7.301 3.674 1 97.75 40 CYS B CA 1
ATOM 825 C C . CYS B 1 40 ? 3.143 -6.184 3.104 1 97.75 40 CYS B C 1
ATOM 827 O O . CYS B 1 40 ? 3.5 -5.008 3.193 1 97.75 40 CYS B O 1
ATOM 829 N N . ILE B 1 41 ? 1.986 -6.539 2.559 1 97.81 41 ILE B N 1
ATOM 830 C CA . ILE B 1 41 ? 1.059 -5.559 2.004 1 97.81 41 ILE B CA 1
ATOM 831 C C . ILE B 1 41 ? 0.544 -4.648 3.115 1 97.81 41 ILE B C 1
ATOM 833 O O . ILE B 1 41 ? 0.523 -3.424 2.963 1 97.81 41 ILE B O 1
ATOM 837 N N . ARG B 1 42 ? 0.213 -5.2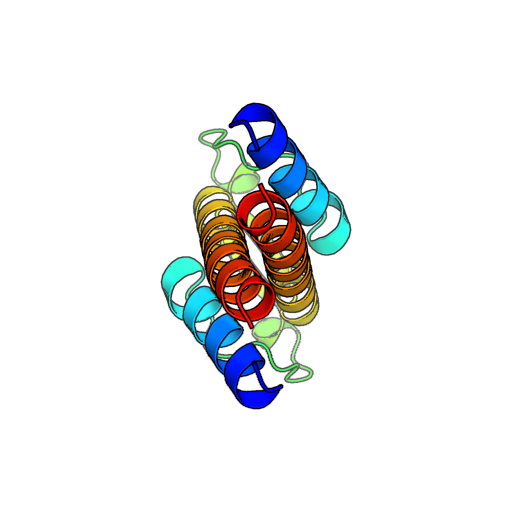97 4.207 1 98.06 42 ARG B N 1
ATOM 838 C CA . ARG B 1 42 ? -0.243 -4.527 5.363 1 98.06 42 ARG B CA 1
ATOM 839 C C . ARG B 1 42 ? 0.821 -3.535 5.816 1 98.06 42 ARG B C 1
ATOM 841 O O . ARG B 1 42 ? 0.52 -2.367 6.07 1 98.06 42 ARG B O 1
ATOM 848 N N . ALA B 1 43 ? 2.016 -3.957 5.887 1 98.25 43 ALA B N 1
ATOM 849 C CA . ALA B 1 43 ? 3.127 -3.102 6.297 1 98.25 43 ALA B CA 1
ATOM 850 C C . ALA B 1 43 ? 3.334 -1.959 5.305 1 98.25 43 ALA B C 1
ATOM 852 O O . ALA B 1 43 ? 3.562 -0.815 5.703 1 98.25 43 ALA B O 1
ATOM 853 N N . ALA B 1 44 ? 3.199 -2.287 4.066 1 98.75 44 ALA B N 1
ATOM 854 C CA . ALA B 1 44 ? 3.379 -1.286 3.016 1 98.75 44 ALA B CA 1
ATOM 855 C C . ALA B 1 44 ? 2.295 -0.214 3.09 1 98.75 44 ALA B C 1
ATOM 857 O O . ALA B 1 44 ? 2.592 0.982 3.043 1 98.75 44 ALA B O 1
ATOM 858 N N . LEU B 1 45 ? 1.073 -0.623 3.227 1 98.62 45 LEU B N 1
ATOM 859 C CA . LEU B 1 45 ? -0.042 0.314 3.311 1 98.62 45 LEU B CA 1
ATOM 860 C C . LEU B 1 45 ? 0.061 1.17 4.57 1 98.62 45 LEU B C 1
ATOM 862 O O . LEU B 1 45 ? -0.206 2.373 4.531 1 98.62 45 LEU B O 1
ATOM 866 N N . THR B 1 46 ? 0.495 0.549 5.66 1 98.5 46 THR B N 1
ATOM 867 C CA . THR B 1 46 ? 0.688 1.275 6.91 1 98.5 46 THR B CA 1
ATOM 868 C C . THR B 1 46 ? 1.758 2.352 6.75 1 98.5 46 THR B C 1
ATOM 870 O O . THR B 1 46 ? 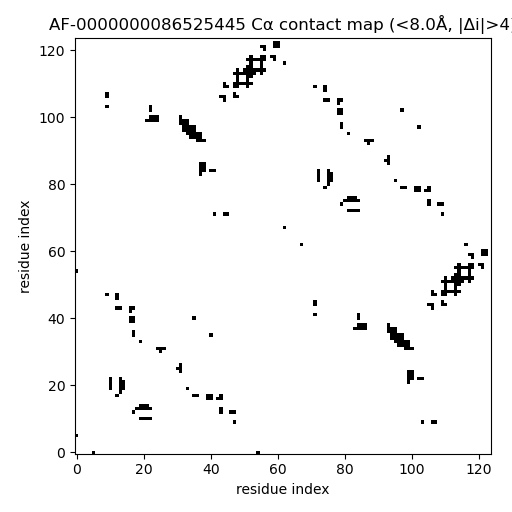1.564 3.494 7.176 1 98.5 46 THR B O 1
ATOM 873 N N . ALA B 1 47 ? 2.842 1.994 6.16 1 98.62 47 ALA B N 1
ATOM 874 C CA . ALA B 1 47 ? 3.936 2.938 5.941 1 98.62 47 ALA B CA 1
ATOM 875 C C . ALA B 1 47 ? 3.48 4.113 5.082 1 98.62 47 ALA B C 1
ATOM 877 O O . ALA B 1 47 ? 3.83 5.262 5.355 1 98.62 47 ALA B O 1
ATOM 878 N N . ALA B 1 48 ? 2.727 3.812 4.07 1 98.56 48 ALA B N 1
ATOM 879 C CA . ALA B 1 48 ? 2.211 4.863 3.199 1 98.56 48 ALA B CA 1
ATOM 880 C C . ALA B 1 48 ? 1.267 5.793 3.959 1 98.56 48 ALA B C 1
ATOM 882 O O . ALA B 1 48 ? 1.364 7.016 3.844 1 98.56 48 ALA B O 1
ATOM 883 N N . TYR B 1 49 ? 0.406 5.219 4.707 1 97.94 49 TYR B N 1
ATOM 884 C CA . TYR B 1 49 ? -0.524 5.988 5.523 1 97.94 49 TYR B CA 1
ATOM 885 C C . TYR B 1 49 ? 0.224 6.898 6.488 1 97.94 49 TYR B C 1
ATOM 887 O O . TYR B 1 49 ? -0.078 8.094 6.59 1 97.94 49 TYR B O 1
ATOM 895 N N . ASP B 1 50 ? 1.203 6.359 7.184 1 97.88 50 ASP B N 1
ATOM 896 C CA . ASP B 1 50 ? 1.991 7.121 8.141 1 97.88 50 ASP B CA 1
ATOM 897 C C . ASP B 1 50 ? 2.709 8.289 7.465 1 97.88 50 ASP B C 1
ATOM 899 O O . ASP B 1 50 ? 2.76 9.391 8.008 1 97.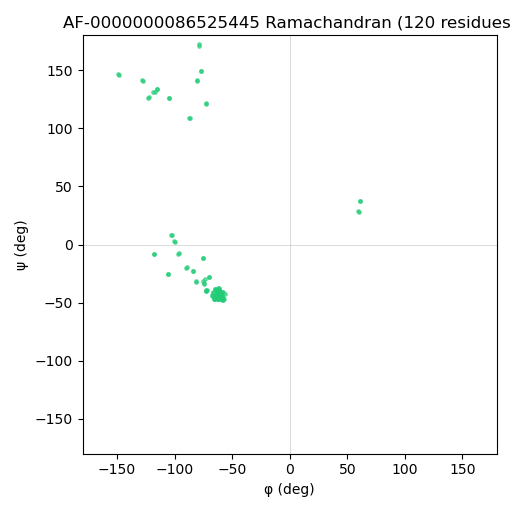88 50 ASP B O 1
ATOM 903 N N . ALA B 1 51 ? 3.242 8.031 6.348 1 97.75 51 ALA B N 1
ATOM 904 C CA . ALA B 1 51 ? 3.898 9.094 5.59 1 97.75 51 ALA B CA 1
ATOM 905 C C . ALA B 1 51 ? 2.908 10.195 5.219 1 97.75 51 ALA B C 1
ATOM 907 O O . ALA B 1 51 ? 3.242 11.383 5.27 1 97.75 51 ALA B O 1
ATOM 908 N N . GLY B 1 52 ? 1.683 9.805 4.852 1 97.62 52 GLY B N 1
ATOM 909 C CA . GLY B 1 52 ? 0.637 10.781 4.566 1 97.62 52 GLY B CA 1
ATOM 910 C C . GLY B 1 52 ? 0.263 11.625 5.77 1 97.62 52 GLY B C 1
ATOM 911 O O . GLY B 1 52 ? 0.077 12.836 5.648 1 97.62 52 GLY B O 1
ATOM 912 N N . VAL B 1 53 ? 0.133 10.953 6.879 1 96.56 53 VAL B N 1
ATOM 913 C CA . VAL B 1 53 ? -0.215 11.656 8.109 1 96.56 53 VAL B CA 1
ATOM 914 C C . VAL B 1 53 ? 0.819 12.742 8.398 1 96.56 53 VAL B C 1
ATOM 916 O O . VAL B 1 53 ? 0.463 13.875 8.727 1 96.56 53 VAL B O 1
ATOM 919 N N . ILE B 1 54 ? 2.086 12.367 8.281 1 95.69 54 ILE B N 1
ATOM 920 C CA . ILE B 1 54 ? 3.182 13.289 8.547 1 95.69 54 ILE B CA 1
ATOM 921 C C . ILE B 1 54 ? 3.096 14.477 7.582 1 95.69 54 ILE B C 1
ATOM 923 O O . ILE B 1 54 ? 3.215 15.625 7.992 1 95.69 54 ILE B O 1
ATOM 927 N N . ASP B 1 55 ? 2.873 14.234 6.328 1 95.06 55 ASP B N 1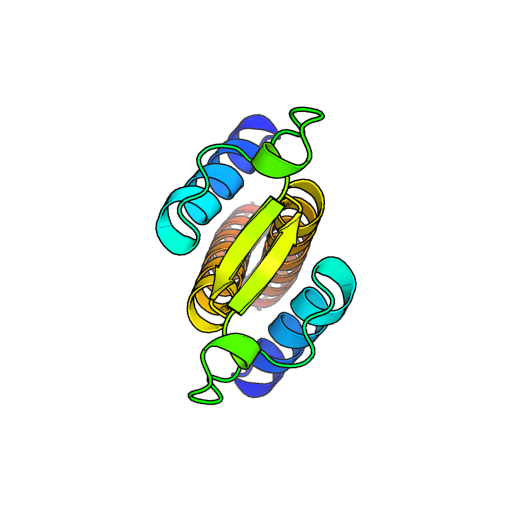
ATOM 928 C CA . ASP B 1 55 ? 2.779 15.281 5.32 1 95.06 55 ASP B CA 1
ATOM 929 C C . ASP B 1 55 ? 1.548 16.156 5.551 1 95.06 55 ASP B C 1
ATOM 931 O O . ASP B 1 55 ? 1.604 17.375 5.375 1 95.06 55 ASP B O 1
ATOM 935 N N . GLY B 1 56 ? 0.455 15.555 5.898 1 94.06 56 GLY B N 1
ATOM 936 C CA . GLY B 1 56 ? -0.759 16.297 6.188 1 94.06 56 GLY B CA 1
ATOM 937 C C . GLY B 1 56 ? -0.599 17.281 7.336 1 94.06 56 GLY B C 1
ATOM 938 O O . GLY B 1 56 ? -1.057 18.422 7.258 1 94.06 56 GLY B O 1
ATOM 939 N N . ARG B 1 57 ? 0.014 16.766 8.406 1 93.25 57 ARG B N 1
ATOM 940 C CA . ARG B 1 57 ? 0.255 17.625 9.562 1 93.25 57 ARG B CA 1
ATOM 941 C C . ARG B 1 57 ? 1.145 18.812 9.195 1 93.25 57 ARG B C 1
ATOM 943 O O . ARG B 1 57 ? 0.905 19.938 9.641 1 93.25 57 ARG B O 1
ATOM 950 N N . ARG B 1 58 ? 2.158 18.484 8.422 1 91.62 58 ARG B N 1
ATOM 951 C CA . ARG B 1 58 ? 3.104 19.516 8 1 91.62 58 ARG B CA 1
ATOM 952 C C . ARG B 1 58 ? 2.41 20.594 7.176 1 91.62 58 ARG B C 1
ATOM 954 O O . ARG B 1 58 ? 2.707 21.781 7.32 1 91.62 58 ARG B O 1
ATOM 961 N N . ASN B 1 59 ? 1.47 20.203 6.348 1 88.5 59 ASN B N 1
ATOM 962 C CA . ASN B 1 59 ? 0.804 21.141 5.441 1 88.5 59 ASN B CA 1
ATOM 963 C C . ASN B 1 59 ? -0.346 21.875 6.129 1 88.5 59 ASN B C 1
ATOM 965 O O . ASN B 1 59 ? -0.794 22.922 5.656 1 88.5 59 ASN B O 1
ATOM 969 N N . ALA B 1 60 ? -0.804 21.219 7.156 1 86.31 60 ALA B N 1
ATOM 970 C CA . ALA B 1 60 ? -1.86 21.875 7.914 1 86.31 60 ALA B CA 1
ATOM 971 C C . ALA B 1 60 ? -1.298 23.016 8.758 1 86.31 60 ALA B C 1
ATOM 973 O O . ALA B 1 60 ? -2.006 23.984 9.062 1 86.31 60 ALA B O 1
ATOM 974 N N . SER B 1 61 ? -0.143 22.859 9.234 1 80.25 61 SER B N 1
ATOM 975 C CA . SER B 1 61 ? 0.479 23.891 10.062 1 80.25 61 SER B CA 1
ATOM 976 C C . SER B 1 61 ? 0.957 25.062 9.219 1 80.25 61 SER B C 1
ATOM 978 O O . SER B 1 61 ? 1.333 26.109 9.758 1 80.25 61 SER B O 1
ATOM 980 N N . LYS B 1 62 ? 0.967 24.875 7.953 1 73.25 62 LYS B N 1
ATOM 981 C CA . LYS B 1 62 ? 1.416 25.984 7.125 1 73.25 62 LYS B CA 1
ATOM 982 C C . LYS B 1 62 ? 0.246 26.891 6.723 1 73.25 62 LYS B C 1
ATOM 984 O O . LYS B 1 62 ? 0.35 28.109 6.77 1 73.25 62 LYS B O 1
#

Foldseek 3Di:
DDPVVLLVQLQVLCCVLVVQNHCDDPVDPVNNDGDGDPVSVVSSVVSNVVVVVVVVVVVVVD/DDPVVLLVQLQVLCCVLVVQNHCDDPVDPVNNDGDGDPVSVVSSVVSNVVVVVVVVVVVVVD